Protein AF-A0A961TVD0-F1 (afdb_monomer_lite)

Foldseek 3Di:
DDLLVLLVQLLVLCLVVLFFQADPQRQGDLAHPPRHGHSVSSVQDPVLDDPCVRVQNPLVSCVVVVSQDPVCVVVSVLRRLSRCLRPVDDDSVRPRPVNPLVNSLVSSVVSCVVVVHDDDRDDDD

Secondary structure (DSSP, 8-state):
--HHHHHHHHHHHHHHH-S--B-TTS-B-SS-GGG---TTTTT--GGG--GGGGGS-SHHHHHHTT-S-TTTGGGHHHHHHHHHHHHTT--TT--SSTT-HHHHHHHHHHHHHHTT----PPPP-

Structure (mmCIF, N/CA/C/O backbone):
data_AF-A0A961TVD0-F1
#
_entry.id   AF-A0A961TVD0-F1
#
loop_
_atom_site.group_PDB
_atom_site.id
_atom_site.type_symbol
_atom_site.label_atom_id
_atom_site.label_alt_id
_atom_site.label_comp_id
_atom_site.label_asym_id
_atom_site.label_entity_id
_atom_site.label_seq_id
_atom_site.pdbx_PDB_ins_code
_atom_site.Cartn_x
_atom_site.Cartn_y
_atom_site.Cartn_z
_atom_site.occupancy
_atom_site.B_iso_or_equiv
_atom_site.auth_seq_id
_atom_site.auth_comp_id
_atom_site.auth_asym_id
_atom_site.auth_atom_id
_atom_site.pdbx_PDB_model_num
ATOM 1 N N . MET A 1 1 ? -13.892 4.687 -1.194 1.00 86.75 1 MET A N 1
ATOM 2 C CA . MET A 1 1 ? -13.593 3.437 -0.453 1.00 86.75 1 MET A CA 1
ATOM 3 C C . MET A 1 1 ? -13.340 3.827 0.999 1.00 86.75 1 MET A C 1
ATOM 5 O O . MET A 1 1 ? -13.005 4.980 1.224 1.00 86.75 1 MET A O 1
ATOM 9 N N . LYS A 1 2 ? -13.578 2.961 1.990 1.00 95.88 2 LYS A N 1
ATOM 10 C CA . LYS A 1 2 ? -13.233 3.285 3.388 1.00 95.88 2 LYS A CA 1
ATOM 11 C C . LYS A 1 2 ? -11.760 2.950 3.643 1.00 95.88 2 LYS A C 1
ATOM 13 O O . LYS A 1 2 ? -11.258 2.000 3.047 1.00 95.88 2 LYS A O 1
A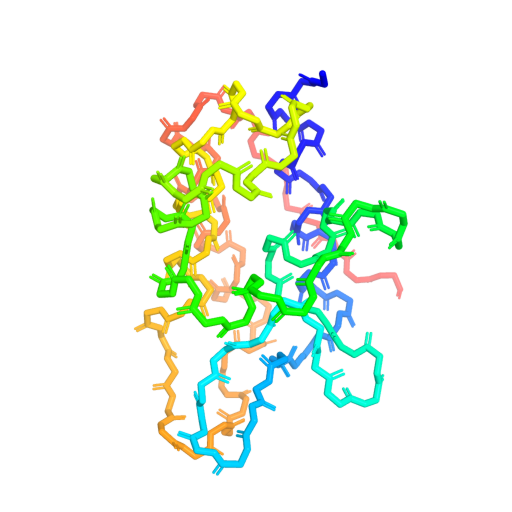TOM 18 N N . ALA A 1 3 ? -11.104 3.673 4.552 1.00 97.38 3 ALA A N 1
ATOM 19 C CA . ALA A 1 3 ? -9.722 3.391 4.956 1.00 97.38 3 ALA A CA 1
ATOM 20 C C . ALA A 1 3 ? -9.559 1.950 5.479 1.00 97.38 3 ALA A C 1
ATOM 22 O O . ALA A 1 3 ? -8.656 1.238 5.058 1.00 97.38 3 ALA A O 1
ATOM 23 N N . SER A 1 4 ? -10.518 1.460 6.274 1.00 97.44 4 SER A N 1
ATOM 24 C CA . SER A 1 4 ? -10.542 0.063 6.728 1.00 97.44 4 SER A CA 1
ATOM 25 C C . SER A 1 4 ? -10.588 -0.945 5.574 1.00 97.44 4 SER A C 1
ATOM 27 O O . SER A 1 4 ? -9.917 -1.968 5.624 1.00 97.44 4 SER A O 1
ATOM 29 N N . THR A 1 5 ? -11.323 -0.653 4.497 1.00 97.75 5 THR A N 1
ATOM 30 C CA . THR A 1 5 ? -11.356 -1.516 3.306 1.00 97.75 5 THR A CA 1
ATOM 31 C C . THR A 1 5 ? -10.007 -1.558 2.591 1.00 97.75 5 THR A C 1
ATOM 33 O O . THR A 1 5 ? -9.641 -2.608 2.077 1.00 97.75 5 THR A O 1
ATOM 36 N N . VAL A 1 6 ? -9.280 -0.437 2.534 1.00 98.25 6 VAL A N 1
ATOM 37 C CA . VAL A 1 6 ? -7.913 -0.392 1.985 1.00 98.25 6 VAL A CA 1
ATOM 38 C C . VAL A 1 6 ? -6.991 -1.255 2.831 1.00 98.25 6 VAL A C 1
ATOM 40 O O . VAL A 1 6 ? -6.371 -2.175 2.307 1.00 98.25 6 VAL A O 1
ATOM 43 N N . PHE A 1 7 ? -6.975 -0.995 4.137 1.00 98.25 7 PHE A N 1
ATOM 44 C CA . PHE A 1 7 ? -6.126 -1.687 5.095 1.00 98.25 7 PHE A CA 1
ATOM 45 C C . PHE A 1 7 ? -6.308 -3.206 5.038 1.00 98.25 7 PHE A C 1
ATOM 47 O O . PHE A 1 7 ? -5.352 -3.925 4.771 1.00 98.25 7 PHE A O 1
ATOM 54 N N . TYR A 1 8 ? -7.539 -3.702 5.205 1.00 97.38 8 TYR A N 1
ATOM 55 C CA . TYR A 1 8 ? -7.781 -5.147 5.263 1.00 97.38 8 TYR A CA 1
ATOM 56 C C . TYR A 1 8 ? -7.507 -5.858 3.935 1.00 97.38 8 TYR A C 1
ATOM 58 O O . TYR A 1 8 ? -7.093 -7.011 3.948 1.00 97.38 8 TYR A O 1
ATOM 66 N N . LYS A 1 9 ? -7.672 -5.181 2.790 1.00 97.38 9 LYS A N 1
ATOM 67 C CA . LYS A 1 9 ? -7.277 -5.747 1.491 1.00 97.38 9 LYS A CA 1
ATOM 68 C C . LYS A 1 9 ? -5.770 -5.930 1.379 1.00 97.38 9 LYS A C 1
ATOM 70 O O . LYS A 1 9 ? -5.326 -6.971 0.913 1.00 97.38 9 LYS A O 1
ATOM 75 N N . VAL A 1 10 ? -5.000 -4.927 1.796 1.00 96.56 10 VAL A N 1
ATOM 76 C CA . VAL A 1 10 ? -3.535 -5.012 1.781 1.00 96.56 10 VAL A CA 1
ATOM 77 C C . VAL A 1 10 ? -3.056 -6.050 2.783 1.00 96.56 10 VAL A C 1
ATOM 79 O O . VAL A 1 10 ? -2.227 -6.881 2.445 1.00 96.56 10 VAL A O 1
ATOM 82 N N . TYR A 1 11 ? -3.617 -6.053 3.988 1.00 95.38 11 TYR A N 1
ATOM 83 C CA . TYR A 1 11 ? -3.246 -7.002 5.028 1.00 95.38 11 TYR A CA 1
ATOM 84 C C . TYR A 1 11 ? -3.485 -8.458 4.602 1.00 95.38 11 TYR A C 1
ATOM 86 O O . TYR A 1 11 ? -2.567 -9.271 4.699 1.00 95.38 11 TYR A O 1
ATOM 94 N N . ALA A 1 12 ? -4.668 -8.764 4.058 1.00 94.44 12 ALA A N 1
ATOM 95 C CA . ALA A 1 12 ? -4.973 -10.082 3.502 1.00 94.44 12 ALA A CA 1
ATOM 96 C C . ALA A 1 12 ? -3.982 -10.467 2.394 1.00 94.44 12 ALA A C 1
ATOM 98 O O . ALA A 1 12 ? -3.374 -11.529 2.450 1.00 94.44 12 ALA A O 1
ATOM 99 N N . HIS A 1 13 ? -3.747 -9.561 1.440 1.00 94.19 13 HIS A N 1
ATOM 100 C CA . HIS A 1 13 ? -2.813 -9.789 0.335 1.00 94.19 13 HIS A CA 1
ATOM 101 C C . HIS A 1 13 ? -1.387 -10.080 0.816 1.00 94.19 13 HIS A C 1
ATOM 103 O O . HIS A 1 13 ? -0.741 -10.993 0.312 1.00 94.19 13 HIS A O 1
ATOM 109 N N . LEU A 1 14 ? -0.877 -9.321 1.789 1.00 90.81 14 LEU A N 1
ATOM 110 C CA . LEU A 1 14 ? 0.474 -9.517 2.321 1.00 90.81 14 LEU A CA 1
ATOM 111 C C . LEU A 1 14 ? 0.615 -10.846 3.072 1.00 90.81 14 LEU A C 1
ATOM 113 O O . LEU A 1 14 ? 1.674 -11.471 2.998 1.00 90.81 14 LEU A O 1
ATOM 117 N N . LEU A 1 15 ? -0.440 -11.274 3.773 1.00 89.50 15 LEU A N 1
ATOM 118 C CA . LEU A 1 15 ? -0.505 -12.590 4.406 1.00 89.50 15 LEU A CA 1
ATOM 119 C C . LEU A 1 15 ? -0.499 -13.708 3.357 1.00 89.50 15 LEU A C 1
ATOM 121 O O . LEU A 1 15 ? 0.334 -14.605 3.439 1.00 89.50 15 LEU A O 1
ATOM 125 N N . GLU A 1 16 ? -1.391 -13.631 2.371 1.00 89.81 16 GLU A N 1
ATOM 126 C CA . GLU A 1 16 ? -1.569 -14.659 1.339 1.00 89.81 16 GLU A CA 1
ATOM 127 C C . GLU A 1 16 ? -0.360 -14.780 0.408 1.00 89.81 16 GLU A C 1
ATOM 129 O O . GLU A 1 16 ? 0.093 -15.886 0.117 1.00 89.81 16 GLU A O 1
ATOM 134 N N . GLN A 1 17 ? 0.181 -13.655 -0.071 1.00 90.31 17 GLN A N 1
ATOM 135 C CA . GLN A 1 17 ? 1.265 -13.680 -1.049 1.00 90.31 17 GLN A CA 1
ATOM 136 C C . GLN A 1 17 ? 2.556 -14.234 -0.448 1.00 90.31 17 GLN A C 1
ATOM 138 O O . GLN A 1 17 ? 3.327 -14.876 -1.161 1.00 90.31 17 GLN A O 1
ATOM 143 N N . GLY A 1 18 ? 2.831 -13.967 0.833 1.00 84.69 18 GLY A N 1
ATOM 144 C CA . GLY A 1 18 ? 3.950 -14.597 1.538 1.00 84.69 18 GLY A CA 1
ATOM 145 C C . GLY A 1 18 ? 5.354 -14.268 0.996 1.00 84.69 18 GLY A C 1
ATOM 146 O O . GLY A 1 18 ? 6.340 -14.798 1.503 1.00 84.69 18 GLY A O 1
ATOM 147 N N . LYS A 1 19 ? 5.465 -13.429 -0.043 1.00 84.12 19 LYS A N 1
ATOM 148 C CA . LYS A 1 19 ? 6.714 -12.993 -0.682 1.00 84.12 19 LYS A CA 1
ATOM 149 C C . LYS A 1 19 ? 6.567 -11.591 -1.269 1.00 84.12 19 LYS A C 1
ATOM 151 O O . LYS A 1 19 ? 5.452 -11.119 -1.480 1.00 84.12 19 LYS A O 1
ATOM 156 N N . GLN A 1 20 ? 7.680 -10.908 -1.514 1.00 85.00 20 GLN A N 1
ATOM 157 C CA . GLN A 1 20 ? 7.667 -9.564 -2.095 1.00 85.00 20 GLN A CA 1
ATOM 158 C C . GLN A 1 20 ? 7.588 -9.601 -3.623 1.00 85.00 20 GLN A C 1
ATOM 160 O O . GLN A 1 20 ? 8.001 -10.570 -4.258 1.00 85.00 20 GLN A O 1
ATOM 165 N N . ALA A 1 21 ? 7.100 -8.506 -4.199 1.00 90.88 21 ALA A N 1
ATOM 166 C CA . ALA A 1 21 ? 7.219 -8.219 -5.621 1.00 90.88 21 ALA A CA 1
ATOM 167 C C . ALA A 1 21 ? 8.475 -7.367 -5.837 1.00 90.88 21 ALA A C 1
ATOM 169 O O . ALA A 1 21 ? 8.426 -6.160 -5.625 1.00 90.88 21 ALA A O 1
ATOM 170 N N . ILE A 1 22 ? 9.602 -7.983 -6.197 1.00 89.56 22 ILE A N 1
ATOM 171 C CA . ILE A 1 22 ? 10.882 -7.290 -6.425 1.00 89.56 22 ILE A CA 1
ATOM 172 C C . ILE A 1 22 ? 11.461 -7.624 -7.802 1.00 89.56 22 ILE A C 1
ATOM 174 O O . ILE A 1 22 ? 11.178 -8.688 -8.350 1.00 89.56 22 ILE A O 1
ATOM 178 N N . ASN A 1 23 ? 12.265 -6.716 -8.357 1.00 88.75 23 ASN A N 1
ATOM 179 C CA . ASN A 1 23 ? 13.104 -6.995 -9.527 1.00 88.75 23 ASN A CA 1
ATOM 180 C C . ASN A 1 23 ? 14.481 -7.561 -9.129 1.00 88.75 23 ASN A C 1
ATOM 182 O O . ASN A 1 23 ? 14.815 -7.632 -7.947 1.00 88.75 23 ASN A O 1
ATOM 186 N N . ASP A 1 24 ? 15.311 -7.877 -10.125 1.00 86.88 24 ASP A N 1
ATOM 187 C CA . ASP A 1 24 ? 16.661 -8.440 -9.938 1.00 86.88 24 ASP A CA 1
ATOM 188 C C . ASP A 1 24 ? 17.614 -7.537 -9.132 1.00 86.88 24 ASP A C 1
ATOM 190 O O . ASP A 1 24 ? 18.597 -8.008 -8.566 1.00 86.88 24 ASP A O 1
ATOM 194 N N . ASN A 1 25 ? 17.314 -6.238 -9.038 1.00 86.50 25 ASN A N 1
ATOM 195 C CA . ASN A 1 25 ? 18.074 -5.271 -8.243 1.00 86.50 25 ASN A CA 1
ATOM 196 C C . ASN A 1 25 ? 17.525 -5.117 -6.810 1.00 86.50 25 ASN A C 1
ATOM 198 O O . ASN A 1 25 ? 17.958 -4.224 -6.081 1.00 86.50 25 ASN A O 1
ATOM 202 N N . GLY A 1 26 ? 16.541 -5.929 -6.412 1.00 83.62 26 GLY A N 1
ATOM 203 C CA . GLY A 1 26 ? 15.882 -5.854 -5.107 1.00 83.62 26 GLY A CA 1
ATOM 204 C C . GLY A 1 26 ? 14.920 -4.672 -4.951 1.00 83.62 26 GLY A C 1
ATOM 205 O O . GLY A 1 26 ? 14.493 -4.376 -3.837 1.00 83.62 26 GLY A O 1
ATOM 206 N N . LYS A 1 27 ? 14.567 -3.973 -6.039 1.00 87.25 27 LYS A N 1
ATOM 207 C CA . LYS A 1 27 ? 13.604 -2.863 -6.003 1.00 87.25 27 LYS A CA 1
ATOM 208 C C . LYS A 1 27 ? 12.181 -3.417 -5.967 1.00 87.25 27 LYS A C 1
ATOM 210 O O . LYS A 1 27 ? 11.837 -4.240 -6.814 1.00 87.25 27 LYS A O 1
ATOM 215 N N . CYS A 1 28 ? 11.360 -2.922 -5.041 1.00 91.12 28 CYS A N 1
ATOM 216 C CA . CYS A 1 28 ? 9.927 -3.211 -4.992 1.00 91.12 28 CYS A CA 1
ATOM 217 C C . CYS A 1 28 ? 9.224 -2.792 -6.297 1.00 91.12 28 CYS A C 1
ATOM 219 O O . CYS A 1 28 ? 9.494 -1.717 -6.837 1.00 91.12 28 CYS A O 1
ATOM 221 N N . LEU A 1 29 ? 8.304 -3.633 -6.768 1.00 94.50 29 LEU A N 1
ATOM 222 C CA . LEU A 1 29 ? 7.474 -3.430 -7.952 1.00 94.50 29 LEU A CA 1
ATOM 223 C C . LEU A 1 29 ? 5.989 -3.433 -7.580 1.00 94.50 29 LEU A C 1
ATOM 225 O O . LEU A 1 29 ? 5.535 -4.250 -6.771 1.00 94.50 29 LEU A O 1
ATOM 229 N N . TYR A 1 30 ? 5.205 -2.567 -8.219 1.00 96.94 30 TYR A N 1
ATOM 230 C CA . TYR A 1 30 ? 3.746 -2.623 -8.119 1.00 96.94 30 TYR A CA 1
ATOM 231 C C . TYR A 1 30 ? 3.212 -3.895 -8.777 1.00 96.94 30 TYR A C 1
ATOM 233 O O . TYR A 1 30 ? 2.302 -4.533 -8.236 1.00 96.94 30 TYR A O 1
ATOM 241 N N . ARG A 1 31 ? 3.819 -4.298 -9.899 1.00 96.62 31 ARG A N 1
ATOM 242 C CA . ARG A 1 31 ? 3.625 -5.603 -10.538 1.00 96.62 31 ARG A CA 1
ATOM 243 C C . ARG A 1 31 ? 4.959 -6.313 -10.701 1.00 96.62 31 ARG A C 1
ATOM 245 O O . ARG A 1 31 ? 5.775 -5.946 -11.539 1.00 96.62 31 ARG A O 1
ATOM 252 N N . GLY A 1 32 ? 5.168 -7.334 -9.882 1.00 92.81 32 GLY A N 1
ATOM 253 C CA . GLY A 1 32 ? 6.370 -8.151 -9.900 1.00 92.81 32 GLY A CA 1
ATOM 254 C C . GLY A 1 32 ? 6.253 -9.404 -10.773 1.00 92.81 32 GLY A C 1
ATOM 255 O O . GLY A 1 32 ? 5.172 -9.727 -11.282 1.00 92.81 32 GLY A O 1
ATOM 256 N N . PRO A 1 33 ? 7.366 -10.147 -10.907 1.00 91.50 33 PRO A N 1
ATOM 257 C CA . PRO A 1 33 ? 7.384 -11.474 -11.514 1.00 91.50 33 PRO A CA 1
ATOM 258 C C . PRO A 1 33 ? 6.365 -12.429 -10.872 1.00 91.50 33 PRO A C 1
ATOM 260 O O . PRO A 1 33 ? 5.943 -12.246 -9.725 1.00 91.50 33 PRO A O 1
ATOM 263 N N . ASP A 1 34 ? 5.956 -13.453 -11.622 1.00 90.56 34 ASP A N 1
ATOM 264 C CA . ASP A 1 34 ? 5.008 -14.493 -11.186 1.00 90.56 34 ASP A CA 1
ATOM 265 C C . ASP A 1 34 ? 3.654 -13.963 -10.674 1.00 90.56 34 ASP A C 1
ATOM 267 O O . ASP A 1 34 ? 2.997 -14.588 -9.842 1.00 90.56 34 ASP A O 1
ATOM 271 N N . GLY A 1 35 ? 3.233 -12.782 -11.137 1.00 92.75 35 GLY A N 1
ATOM 272 C CA . GLY A 1 35 ? 1.957 -12.169 -10.752 1.00 92.75 35 GLY A CA 1
ATOM 273 C C . GLY A 1 35 ? 1.937 -11.545 -9.352 1.00 92.75 35 GLY A C 1
ATOM 274 O O . GLY A 1 35 ? 0.865 -11.116 -8.896 1.00 92.75 35 GLY A O 1
ATOM 275 N N . THR A 1 36 ? 3.097 -11.463 -8.691 1.00 94.12 36 THR A N 1
ATOM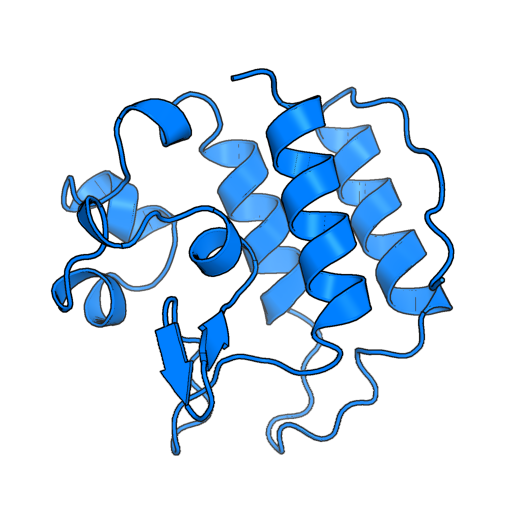 276 C CA . THR A 1 36 ? 3.233 -10.812 -7.385 1.00 94.12 36 THR A CA 1
ATOM 277 C C . THR A 1 36 ? 2.946 -9.318 -7.457 1.00 94.12 36 THR A C 1
ATOM 279 O O . THR A 1 36 ? 3.107 -8.668 -8.490 1.00 94.12 36 THR A O 1
ATOM 282 N N . LYS A 1 37 ? 2.491 -8.754 -6.340 1.00 96.50 37 LYS A N 1
ATOM 283 C CA . LYS A 1 37 ? 2.228 -7.322 -6.183 1.00 96.50 37 LYS A CA 1
ATOM 284 C C . LYS A 1 37 ? 2.698 -6.861 -4.811 1.00 96.50 37 LYS A C 1
ATOM 286 O O . LYS A 1 37 ? 2.584 -7.612 -3.843 1.00 96.50 37 LYS A O 1
ATOM 291 N N . CYS A 1 38 ? 3.204 -5.641 -4.701 1.00 94.88 38 CYS A N 1
ATOM 292 C CA . CYS A 1 38 ? 3.492 -5.050 -3.395 1.00 94.88 38 CYS A CA 1
ATOM 293 C C . CYS A 1 38 ? 2.207 -4.647 -2.651 1.00 94.88 38 CYS A C 1
ATOM 295 O O . CYS A 1 38 ? 1.096 -4.837 -3.157 1.00 94.88 38 CYS A O 1
ATOM 297 N N . ALA A 1 39 ? 2.356 -4.044 -1.469 1.00 95.12 39 ALA A N 1
ATOM 298 C CA . ALA A 1 39 ? 1.242 -3.555 -0.660 1.00 95.12 39 ALA A CA 1
ATOM 299 C C . ALA A 1 39 ? 0.288 -2.646 -1.459 1.00 95.12 39 ALA A C 1
ATOM 301 O O . ALA A 1 39 ? -0.917 -2.892 -1.518 1.00 95.12 39 ALA A O 1
ATOM 302 N N . VAL A 1 40 ? 0.819 -1.624 -2.136 1.00 97.25 40 VAL A N 1
ATOM 303 C CA . VAL A 1 40 ? -0.005 -0.721 -2.959 1.00 97.25 40 VAL A CA 1
ATOM 304 C C . VAL A 1 40 ? -0.399 -1.366 -4.287 1.00 97.25 40 VAL A C 1
ATOM 306 O O . VAL A 1 40 ? -1.526 -1.178 -4.751 1.00 97.25 40 VAL A O 1
ATOM 309 N N . GLY A 1 41 ? 0.481 -2.183 -4.868 1.00 97.38 41 GLY A N 1
ATOM 310 C CA . GLY A 1 41 ? 0.234 -2.927 -6.103 1.00 97.38 41 GLY A CA 1
ATOM 311 C C . GLY A 1 41 ? -1.005 -3.820 -6.019 1.00 97.38 41 GLY A C 1
ATOM 312 O O . GLY A 1 41 ? -1.791 -3.869 -6.961 1.00 97.38 41 GLY A O 1
ATOM 313 N N . ALA A 1 42 ? -1.248 -4.439 -4.859 1.00 97.50 42 ALA A N 1
ATOM 314 C CA . ALA A 1 42 ? -2.431 -5.255 -4.575 1.00 97.50 42 ALA A CA 1
ATOM 315 C C . ALA A 1 42 ? -3.756 -4.505 -4.753 1.00 97.50 42 ALA A C 1
ATOM 317 O O . ALA A 1 42 ? -4.809 -5.098 -4.996 1.00 97.50 42 ALA A O 1
ATOM 318 N N . LEU A 1 43 ? -3.719 -3.180 -4.618 1.00 98.19 43 LEU A N 1
ATOM 319 C CA . LEU A 1 43 ? -4.890 -2.349 -4.783 1.00 98.19 43 LEU A CA 1
ATOM 320 C C . LEU A 1 43 ? -5.064 -1.915 -6.230 1.00 98.19 43 LEU A C 1
ATOM 322 O O . LEU A 1 43 ? -6.215 -1.757 -6.618 1.00 98.19 43 LEU A O 1
ATOM 326 N N . ILE A 1 44 ? -3.999 -1.687 -7.003 1.00 97.88 44 ILE A N 1
ATOM 327 C CA . ILE A 1 44 ? -4.046 -1.121 -8.363 1.00 97.88 44 ILE A CA 1
ATOM 328 C C . ILE A 1 44 ? -4.734 -2.103 -9.323 1.00 97.88 44 ILE A C 1
ATOM 330 O O . ILE A 1 44 ? -4.301 -3.240 -9.498 1.00 97.88 44 ILE A O 1
ATOM 334 N N . ARG A 1 45 ? -5.822 -1.668 -9.972 1.00 97.25 45 ARG A N 1
ATOM 335 C CA . ARG A 1 45 ? -6.525 -2.502 -10.964 1.00 97.25 45 ARG A CA 1
ATOM 336 C C . ARG A 1 45 ? -5.716 -2.594 -12.253 1.00 97.25 45 ARG A C 1
ATOM 338 O O . ARG A 1 45 ? -4.953 -1.691 -12.561 1.00 97.25 45 ARG A O 1
ATOM 345 N N . ASP A 1 46 ? -5.965 -3.618 -13.063 1.00 97.31 46 ASP A N 1
ATOM 346 C CA . ASP A 1 46 ? -5.270 -3.797 -14.350 1.00 97.31 46 ASP A CA 1
ATOM 347 C C . ASP A 1 46 ? -5.421 -2.592 -15.279 1.00 97.31 46 ASP A C 1
ATOM 349 O O . ASP A 1 46 ? -4.432 -2.088 -15.789 1.00 97.31 46 ASP A O 1
ATOM 353 N N . ARG A 1 47 ? -6.631 -2.037 -15.392 1.00 97.38 47 ARG A N 1
ATOM 354 C CA . ARG A 1 47 ? -6.891 -0.816 -16.178 1.00 97.38 47 ARG A CA 1
ATOM 355 C C . ARG A 1 47 ? -6.314 0.476 -15.589 1.00 97.38 47 ARG A C 1
ATOM 357 O O . ARG A 1 47 ? -6.382 1.512 -16.232 1.00 97.38 47 ARG A O 1
ATOM 364 N N . GLU A 1 48 ? -5.923 0.448 -14.318 1.00 97.69 48 GLU A N 1
ATOM 365 C CA . GLU A 1 48 ? -5.342 1.598 -13.618 1.00 97.69 48 GLU A CA 1
ATOM 366 C C . GLU A 1 48 ? -3.818 1.502 -13.590 1.00 97.69 48 GLU A C 1
ATOM 368 O O . GLU A 1 48 ? -3.183 2.446 -13.147 1.00 97.69 48 GLU A O 1
ATOM 373 N N . TYR A 1 49 ? -3.244 0.366 -13.993 1.00 98.00 49 TYR A N 1
ATOM 374 C CA . TYR A 1 49 ? -1.809 0.176 -14.011 1.00 98.00 49 TYR A CA 1
ATOM 375 C C . TYR A 1 49 ? -1.194 0.878 -15.211 1.00 98.00 49 TYR A C 1
ATOM 377 O O . TYR A 1 49 ? -1.661 0.721 -16.337 1.00 98.00 49 TYR A O 1
ATOM 385 N N . ASP A 1 50 ? -0.105 1.580 -14.942 1.00 97.06 50 ASP A N 1
ATOM 386 C CA . ASP A 1 50 ? 0.744 2.197 -15.941 1.00 97.06 50 ASP A CA 1
ATOM 387 C C . ASP A 1 50 ? 2.185 1.725 -15.686 1.00 97.06 50 ASP A C 1
ATOM 389 O O . ASP A 1 50 ? 2.644 1.823 -14.544 1.00 97.06 50 ASP A O 1
ATOM 393 N N . PRO A 1 51 ? 2.912 1.192 -16.684 1.00 96.31 51 PRO A N 1
ATOM 394 C CA . PRO A 1 51 ? 4.319 0.832 -16.523 1.00 96.31 51 PRO A CA 1
ATOM 395 C C . PRO A 1 51 ? 5.204 1.968 -15.979 1.00 96.31 51 PRO A C 1
ATOM 397 O O . PRO A 1 51 ? 6.208 1.689 -15.322 1.00 96.31 51 PRO A O 1
ATOM 400 N N . GLU A 1 52 ? 4.840 3.239 -16.191 1.00 96.25 52 GLU A N 1
ATOM 401 C CA . GLU A 1 52 ? 5.556 4.390 -15.624 1.00 96.25 52 GLU A CA 1
ATOM 402 C C . GLU A 1 52 ? 5.543 4.401 -14.087 1.00 96.25 52 GLU A C 1
ATOM 404 O O . GLU A 1 52 ? 6.490 4.890 -13.466 1.00 96.25 52 GLU A O 1
ATOM 409 N N . MET A 1 53 ? 4.545 3.768 -13.457 1.00 97.38 53 MET A N 1
ATOM 410 C CA . MET A 1 53 ? 4.465 3.617 -12.000 1.00 97.38 53 MET A CA 1
ATOM 411 C C . MET A 1 53 ? 5.716 2.962 -11.420 1.00 97.38 53 MET A C 1
ATOM 413 O O . MET A 1 53 ? 6.180 3.354 -10.354 1.00 97.38 53 MET A O 1
ATOM 417 N N . GLU A 1 54 ? 6.323 2.005 -12.125 1.00 96.00 54 GLU A N 1
ATOM 418 C CA . GLU A 1 54 ? 7.512 1.302 -11.627 1.00 96.00 54 GLU A CA 1
ATOM 419 C C . GLU A 1 54 ? 8.742 2.218 -11.515 1.00 96.00 54 GLU A C 1
ATOM 421 O O . GLU A 1 54 ? 9.735 1.864 -10.870 1.00 96.00 54 GLU A O 1
ATOM 426 N N . ASN A 1 55 ? 8.687 3.420 -12.096 1.00 93.12 55 ASN A N 1
ATOM 427 C CA . ASN A 1 55 ? 9.756 4.413 -12.074 1.00 93.12 55 ASN A CA 1
ATOM 428 C C . ASN A 1 55 ? 9.483 5.592 -11.128 1.00 93.12 55 ASN A C 1
ATOM 430 O O . ASN A 1 55 ? 10.393 6.383 -10.888 1.00 93.12 55 ASN A O 1
ATOM 434 N N . SER A 1 56 ? 8.310 5.652 -10.491 1.00 90.31 56 SER A N 1
ATOM 435 C CA . SER A 1 56 ? 7.864 6.814 -9.711 1.00 90.31 56 SER A CA 1
ATOM 436 C C . SER A 1 56 ? 8.506 6.953 -8.324 1.00 90.31 56 SER A C 1
ATOM 438 O O . SER A 1 56 ? 8.103 7.792 -7.530 1.00 90.31 56 SER A O 1
ATOM 440 N N . GLY A 1 57 ? 9.460 6.104 -7.935 1.00 87.81 57 GLY A N 1
ATOM 441 C CA . GLY A 1 57 ? 10.093 6.195 -6.609 1.00 87.81 57 GLY A CA 1
ATOM 442 C C . GLY A 1 57 ? 9.129 5.998 -5.424 1.00 87.81 57 GLY A C 1
ATOM 443 O O . GLY A 1 57 ? 9.293 6.638 -4.387 1.00 87.81 57 GLY A O 1
ATOM 444 N N . GLY A 1 58 ? 8.115 5.140 -5.575 1.00 92.56 58 GLY A N 1
ATOM 445 C CA . GLY A 1 58 ? 7.171 4.783 -4.512 1.00 92.56 58 GLY A CA 1
ATOM 446 C C . GLY A 1 58 ? 5.896 5.635 -4.487 1.00 92.56 58 GLY A C 1
ATOM 447 O O . GLY A 1 58 ? 5.600 6.399 -5.410 1.00 92.56 58 GLY A O 1
ATOM 448 N N . VAL A 1 59 ? 5.115 5.504 -3.405 1.00 95.38 59 VAL A N 1
ATOM 449 C CA . VAL A 1 59 ? 3.771 6.114 -3.271 1.00 95.38 59 VAL A CA 1
ATOM 450 C C . VAL A 1 59 ? 3.814 7.639 -3.399 1.00 95.38 59 VAL A C 1
ATOM 452 O O . VAL A 1 59 ? 2.937 8.242 -4.022 1.00 95.38 59 VAL A O 1
ATOM 455 N N . GLY A 1 60 ? 4.851 8.269 -2.841 1.00 95.69 60 GLY A N 1
ATOM 456 C CA . GLY A 1 60 ? 5.047 9.716 -2.908 1.00 95.69 60 GLY A CA 1
ATOM 457 C C . GLY A 1 60 ? 5.215 10.230 -4.335 1.00 95.69 60 GLY A C 1
ATOM 458 O O . GLY A 1 60 ? 4.601 11.236 -4.701 1.00 95.69 60 GLY A O 1
ATOM 459 N N . GLY A 1 61 ? 5.991 9.532 -5.167 1.00 96.06 61 GLY A N 1
ATOM 460 C CA . GLY A 1 61 ? 6.137 9.950 -6.554 1.00 96.06 61 GLY A CA 1
ATOM 461 C C . GLY A 1 61 ? 4.951 9.563 -7.430 1.00 96.06 61 GLY A C 1
ATOM 462 O O . GLY A 1 61 ? 4.579 10.392 -8.250 1.00 96.06 61 GLY A O 1
ATOM 463 N N . LEU A 1 62 ? 4.223 8.465 -7.157 1.00 96.94 62 LEU A N 1
ATOM 464 C CA . LEU A 1 62 ? 2.928 8.218 -7.822 1.00 96.94 62 LEU A CA 1
ATOM 465 C C . LEU A 1 62 ? 1.972 9.406 -7.659 1.00 96.94 62 LEU A C 1
ATOM 467 O O . LEU A 1 62 ? 1.288 9.806 -8.599 1.00 96.94 62 LEU A O 1
ATOM 471 N N . LYS A 1 63 ? 1.907 9.982 -6.453 1.00 96.94 63 LYS A N 1
ATOM 472 C CA . LYS A 1 63 ? 1.079 11.165 -6.188 1.00 96.94 63 LYS A CA 1
ATOM 473 C C . LYS A 1 63 ? 1.597 12.391 -6.939 1.00 96.94 63 LYS A C 1
ATOM 475 O O . LYS A 1 63 ? 0.796 13.106 -7.536 1.00 96.94 63 LYS A O 1
ATOM 480 N N . ARG A 1 64 ? 2.908 12.643 -6.893 1.00 97.31 64 ARG A N 1
ATOM 481 C CA . ARG A 1 64 ? 3.548 13.807 -7.530 1.00 97.31 64 ARG A CA 1
ATOM 482 C C . ARG A 1 64 ? 3.435 13.778 -9.056 1.00 97.31 64 ARG A C 1
ATOM 484 O O . ARG A 1 64 ? 3.232 14.823 -9.657 1.00 97.31 64 ARG A O 1
ATOM 491 N N . GLU A 1 65 ? 3.551 12.598 -9.651 1.00 96.75 65 GLU A N 1
ATOM 492 C CA . GLU A 1 65 ? 3.519 12.372 -11.102 1.00 96.75 65 GLU A CA 1
ATOM 493 C C . GLU A 1 65 ? 2.090 12.199 -11.636 1.00 96.75 65 GLU A C 1
ATOM 495 O O . GLU A 1 65 ? 1.886 12.068 -12.835 1.00 96.75 65 GLU A O 1
ATOM 500 N N . GLY A 1 66 ? 1.074 12.224 -10.764 1.00 96.81 66 GLY A N 1
ATOM 501 C CA . GLY A 1 66 ? -0.327 12.083 -11.171 1.00 96.81 66 GLY A CA 1
ATOM 502 C C . GLY A 1 66 ? -0.747 10.650 -11.516 1.00 96.81 66 GLY A C 1
ATOM 503 O O . GLY A 1 66 ? -1.871 10.447 -11.964 1.00 96.81 66 GLY A O 1
ATOM 504 N N . LEU A 1 67 ? 0.111 9.665 -11.247 1.00 97.62 67 LEU A N 1
ATOM 505 C CA . LEU A 1 67 ? -0.108 8.244 -11.524 1.00 97.62 67 LEU A CA 1
ATOM 506 C C . LEU A 1 67 ? -0.929 7.530 -10.434 1.00 97.62 67 LEU A C 1
ATOM 508 O O . LEU A 1 67 ? -1.446 6.439 -10.656 1.00 97.62 67 LEU A O 1
ATOM 512 N N . LEU A 1 68 ? -1.085 8.119 -9.242 1.00 97.88 68 LEU A N 1
ATOM 513 C CA . LEU A 1 68 ? -1.889 7.516 -8.172 1.00 97.88 68 LEU A CA 1
ATOM 514 C C . LEU A 1 68 ? -3.384 7.476 -8.566 1.00 97.88 68 LEU A C 1
ATOM 516 O O . LEU A 1 68 ? -3.987 8.545 -8.714 1.00 97.88 68 LEU A O 1
ATOM 520 N N . PRO A 1 69 ? -4.031 6.291 -8.651 1.00 97.69 69 PRO A N 1
ATOM 521 C CA . PRO A 1 69 ? -5.430 6.192 -9.066 1.00 97.69 69 PRO A CA 1
ATO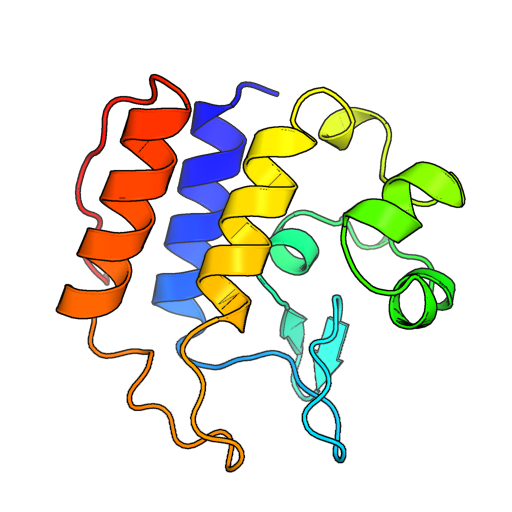M 522 C C . PRO A 1 69 ? -6.369 7.052 -8.212 1.00 97.69 69 PRO A C 1
ATOM 524 O O . PRO A 1 69 ? -6.281 7.039 -6.984 1.00 97.69 69 PRO A O 1
ATOM 527 N N . GLU A 1 70 ? -7.334 7.739 -8.836 1.00 96.88 70 GLU A N 1
ATOM 528 C CA . GLU A 1 70 ? -8.233 8.699 -8.159 1.00 96.88 70 GLU A CA 1
ATOM 529 C C . GLU A 1 70 ? -8.892 8.137 -6.894 1.00 96.88 70 GLU A C 1
ATOM 531 O O . GLU A 1 70 ? -8.926 8.773 -5.844 1.00 96.88 70 GLU A O 1
ATOM 536 N N . ARG A 1 71 ? -9.358 6.885 -6.951 1.00 97.19 71 ARG A N 1
ATOM 537 C CA . ARG A 1 71 ? -10.009 6.218 -5.809 1.00 97.19 71 ARG A CA 1
ATOM 538 C C . ARG A 1 71 ? -9.074 5.935 -4.625 1.00 97.19 71 ARG A C 1
ATOM 540 O O . ARG A 1 71 ? -9.563 5.547 -3.565 1.00 97.19 71 ARG A O 1
ATOM 547 N N . LEU A 1 72 ? -7.762 6.011 -4.839 1.00 97.81 72 LEU A N 1
ATOM 548 C CA . LEU A 1 72 ? -6.711 5.762 -3.856 1.00 97.81 72 LEU A CA 1
ATOM 549 C C . LEU A 1 72 ? -6.156 7.065 -3.268 1.00 97.81 72 LEU A C 1
ATOM 551 O O . LEU A 1 72 ? -5.707 7.048 -2.125 1.00 97.81 72 LEU A O 1
ATOM 555 N N . LYS A 1 73 ? -6.263 8.198 -3.977 1.00 97.56 73 LYS A N 1
ATOM 556 C CA . LYS A 1 73 ? -5.773 9.508 -3.509 1.00 97.56 73 LYS A CA 1
ATOM 557 C C . LYS A 1 73 ? -6.244 9.901 -2.097 1.00 97.56 73 LYS A C 1
ATOM 559 O O . LYS A 1 73 ? -5.397 10.344 -1.323 1.00 97.56 73 LYS A O 1
ATOM 564 N N . PRO A 1 74 ? -7.517 9.690 -1.692 1.00 97.88 74 PRO A N 1
ATOM 565 C CA . PRO A 1 74 ? -7.970 10.022 -0.336 1.00 97.88 74 PRO A CA 1
ATOM 566 C C . PRO A 1 74 ? -7.312 9.200 0.781 1.00 97.88 74 PRO A C 1
ATOM 568 O O . PRO A 1 74 ? -7.483 9.516 1.952 1.00 97.88 74 PRO A O 1
ATOM 571 N N . HIS A 1 75 ? -6.603 8.124 0.438 1.00 98.06 75 HIS A N 1
ATOM 572 C CA . HIS A 1 75 ? -5.955 7.214 1.381 1.00 98.06 75 HIS A CA 1
ATOM 573 C C . HIS A 1 75 ? -4.429 7.316 1.325 1.00 98.06 75 HIS A C 1
ATOM 575 O O . HIS A 1 75 ? -3.755 6.410 1.793 1.00 98.06 75 HIS A O 1
ATOM 581 N N . TYR A 1 76 ? -3.884 8.384 0.735 1.00 98.00 76 TYR A N 1
ATOM 582 C CA . TYR A 1 76 ? -2.452 8.521 0.468 1.00 98.00 76 TYR A CA 1
ATOM 583 C C . TYR A 1 76 ? -1.558 8.223 1.683 1.00 98.00 76 TYR A C 1
ATOM 585 O O . TYR A 1 76 ? -0.642 7.420 1.547 1.00 98.00 76 TYR A O 1
ATOM 593 N N . GLU A 1 77 ? -1.850 8.795 2.855 1.00 98.19 77 GLU A N 1
ATOM 594 C CA . GLU A 1 77 ? -1.039 8.551 4.061 1.00 98.19 77 GLU A CA 1
ATOM 595 C C . GLU A 1 77 ? -1.093 7.076 4.489 1.00 98.19 77 GLU A C 1
ATOM 597 O O . GLU A 1 77 ? -0.063 6.463 4.738 1.00 98.19 77 GLU A O 1
ATOM 602 N N . LEU A 1 78 ? -2.279 6.456 4.458 1.00 98.38 78 LEU A N 1
ATOM 603 C CA . LEU A 1 78 ? -2.428 5.026 4.749 1.00 98.38 78 LEU A CA 1
ATOM 604 C C . LEU A 1 78 ? -1.657 4.155 3.747 1.00 98.38 78 LEU A C 1
ATOM 606 O O . LEU A 1 78 ? -1.053 3.160 4.127 1.00 98.38 78 LEU A O 1
ATOM 610 N N . LEU A 1 79 ? -1.687 4.506 2.460 1.00 98.06 79 LEU A N 1
ATOM 611 C CA . LEU A 1 79 ? -0.968 3.772 1.415 1.00 98.06 79 LEU A CA 1
ATOM 612 C C . LEU A 1 79 ? 0.543 3.886 1.587 1.00 98.06 79 LEU A C 1
ATOM 614 O O . LEU A 1 79 ? 1.246 2.904 1.365 1.00 98.06 79 LEU A O 1
ATOM 618 N N . LYS A 1 80 ? 1.020 5.074 1.963 1.00 96.44 80 LYS A N 1
ATOM 619 C CA . LYS A 1 80 ? 2.426 5.326 2.254 1.00 96.44 80 LYS A CA 1
ATOM 620 C C . LYS A 1 80 ? 2.876 4.467 3.436 1.00 96.44 80 LYS A C 1
ATOM 622 O O . LYS A 1 80 ? 3.798 3.687 3.264 1.00 96.44 80 LYS A O 1
ATOM 627 N N . ASP A 1 81 ? 2.169 4.509 4.562 1.00 96.06 81 ASP A N 1
ATOM 628 C CA . ASP A 1 81 ? 2.553 3.746 5.758 1.00 96.06 81 ASP A CA 1
ATOM 629 C C . ASP A 1 81 ? 2.490 2.226 5.534 1.00 96.06 81 ASP A C 1
ATOM 631 O O . ASP A 1 81 ? 3.360 1.488 5.987 1.00 96.06 81 ASP A O 1
ATOM 635 N N . LEU A 1 82 ? 1.495 1.738 4.781 1.00 95.38 82 LEU A N 1
ATOM 636 C CA . LEU A 1 82 ? 1.422 0.324 4.395 1.00 95.38 82 LEU A CA 1
ATOM 637 C C . LEU A 1 82 ? 2.606 -0.109 3.516 1.00 95.38 82 LEU A C 1
ATOM 639 O O . LEU A 1 82 ? 3.063 -1.245 3.633 1.00 95.38 82 LEU A O 1
ATOM 643 N N . GLN A 1 83 ? 3.069 0.764 2.618 1.00 93.44 83 GLN A N 1
ATOM 644 C CA . GLN A 1 83 ? 4.213 0.493 1.748 1.00 93.44 83 GLN A CA 1
ATOM 645 C C . GLN A 1 83 ? 5.540 0.601 2.508 1.00 93.44 83 GLN A C 1
ATOM 647 O O . GLN A 1 83 ? 6.404 -0.250 2.329 1.00 93.44 83 GLN A O 1
ATOM 652 N N . ASP A 1 84 ? 5.679 1.587 3.390 1.00 90.56 84 ASP A N 1
ATOM 653 C CA . ASP A 1 84 ? 6.879 1.779 4.204 1.00 90.56 84 ASP A CA 1
ATOM 654 C C . ASP A 1 84 ? 7.074 0.589 5.153 1.00 90.56 84 ASP A C 1
ATOM 656 O O . ASP A 1 84 ? 8.138 -0.024 5.162 1.00 90.56 84 ASP A O 1
ATOM 660 N N . GLU A 1 85 ? 6.022 0.148 5.852 1.00 88.38 85 GLU A N 1
ATOM 661 C CA . GLU A 1 85 ? 6.095 -1.057 6.689 1.00 88.38 85 GLU A CA 1
ATOM 662 C C . GLU A 1 85 ? 6.412 -2.316 5.869 1.00 88.38 85 GLU A C 1
ATOM 664 O O . GLU A 1 85 ? 7.108 -3.204 6.369 1.00 88.38 85 GLU A O 1
ATOM 669 N N . HIS A 1 86 ? 5.934 -2.385 4.615 1.00 84.12 86 HIS A N 1
ATOM 670 C CA . HIS A 1 86 ? 6.284 -3.425 3.638 1.00 84.12 86 HIS A CA 1
ATOM 671 C C . HIS A 1 86 ? 7.775 -3.408 3.254 1.00 84.12 86 HIS A C 1
ATOM 673 O O . HIS A 1 86 ? 8.369 -4.477 3.093 1.00 84.12 86 HIS A O 1
ATOM 679 N N . ASP A 1 87 ? 8.379 -2.224 3.143 1.00 81.50 87 ASP A N 1
ATOM 680 C CA . ASP A 1 87 ? 9.730 -2.031 2.611 1.00 81.50 87 ASP A CA 1
ATOM 681 C C . ASP A 1 87 ? 10.837 -1.951 3.691 1.00 81.50 87 ASP A C 1
ATOM 683 O O . ASP A 1 87 ? 11.967 -2.369 3.441 1.00 81.50 87 ASP A O 1
ATOM 687 N N . GLU A 1 88 ? 10.552 -1.470 4.908 1.00 69.94 88 GLU A N 1
ATOM 688 C CA . GLU A 1 88 ? 11.566 -1.115 5.925 1.00 69.94 88 GLU A CA 1
AT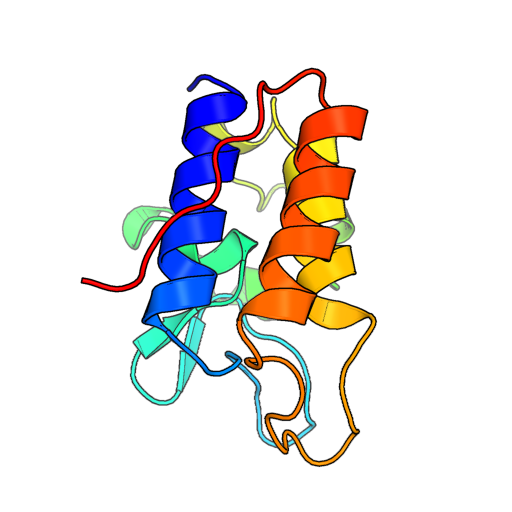OM 689 C C . GLU A 1 88 ? 12.307 -2.297 6.586 1.00 69.94 88 GLU A C 1
ATOM 691 O O . GLU A 1 88 ? 13.353 -2.100 7.202 1.00 69.94 88 GLU A O 1
ATOM 696 N N . ASN A 1 89 ? 11.822 -3.538 6.478 1.00 58.84 89 ASN A N 1
ATOM 697 C CA . ASN A 1 89 ? 12.322 -4.662 7.294 1.00 58.84 89 ASN A CA 1
ATOM 698 C C . ASN A 1 89 ? 12.932 -5.831 6.493 1.00 58.84 89 ASN A C 1
ATOM 700 O O . ASN A 1 89 ? 12.823 -6.993 6.893 1.00 58.84 89 ASN A O 1
ATOM 704 N N . ILE A 1 90 ? 13.582 -5.545 5.364 1.00 57.91 90 ILE A N 1
ATOM 705 C CA . ILE A 1 90 ? 14.062 -6.563 4.415 1.00 57.91 90 ILE A CA 1
ATOM 706 C C . ILE A 1 90 ? 15.564 -6.866 4.594 1.00 57.91 90 ILE A C 1
ATOM 708 O O . ILE A 1 90 ? 16.400 -5.964 4.652 1.00 57.91 90 ILE A O 1
ATOM 712 N N . ASP A 1 91 ? 15.929 -8.154 4.615 1.00 53.22 91 ASP A N 1
ATOM 713 C CA . ASP A 1 91 ? 17.296 -8.598 4.307 1.00 53.22 91 ASP A CA 1
ATOM 714 C C . ASP A 1 91 ? 17.528 -8.407 2.802 1.00 53.22 91 ASP A C 1
ATOM 716 O O . ASP A 1 91 ? 16.760 -8.931 1.999 1.00 53.22 91 ASP A O 1
ATOM 720 N N . ARG A 1 92 ? 18.600 -7.700 2.415 1.00 50.38 92 ARG A N 1
ATOM 721 C CA . ARG A 1 92 ? 19.003 -7.382 1.026 1.00 50.38 92 ARG A CA 1
ATOM 722 C C . ARG A 1 92 ? 19.055 -8.582 0.058 1.00 50.38 92 ARG A C 1
ATOM 724 O O . ARG A 1 92 ? 19.277 -8.379 -1.129 1.00 50.38 92 ARG A O 1
ATOM 731 N N . ARG A 1 93 ? 18.888 -9.812 0.548 1.00 52.00 93 ARG A N 1
ATOM 732 C CA . ARG A 1 93 ? 18.829 -11.065 -0.221 1.00 52.00 93 ARG A CA 1
ATOM 733 C C . ARG A 1 93 ? 17.413 -11.509 -0.612 1.00 52.00 93 ARG A C 1
ATOM 735 O O . ARG A 1 93 ? 17.287 -12.516 -1.295 1.00 52.00 93 ARG A O 1
ATOM 742 N N . GLY A 1 94 ? 16.359 -10.825 -0.158 1.00 51.31 94 GLY A N 1
ATOM 743 C CA . GLY A 1 94 ? 14.973 -11.271 -0.364 1.00 51.31 94 GLY A CA 1
ATOM 744 C C . GLY A 1 94 ? 14.599 -12.521 0.448 1.00 51.31 94 GLY A C 1
ATOM 745 O 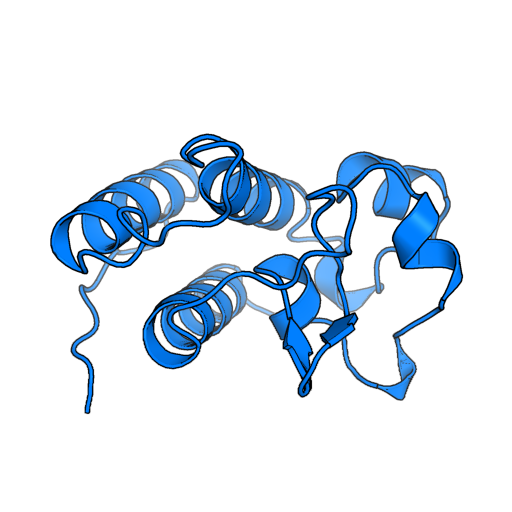O . GLY A 1 94 ? 13.503 -13.056 0.279 1.00 51.31 94 GLY A O 1
ATOM 746 N N . ASP A 1 95 ? 15.481 -12.978 1.348 1.00 52.41 95 ASP A N 1
ATOM 747 C CA . ASP A 1 95 ? 15.229 -14.127 2.213 1.00 52.41 95 ASP A CA 1
ATOM 748 C C . ASP A 1 95 ? 14.164 -13.772 3.260 1.00 52.41 95 ASP A C 1
ATOM 750 O O . ASP A 1 95 ? 14.309 -12.885 4.109 1.00 52.41 95 ASP A O 1
ATOM 754 N N . SER A 1 96 ? 13.052 -14.495 3.175 1.00 51.16 96 SER A N 1
ATOM 755 C CA . SER A 1 96 ? 11.764 -14.229 3.806 1.00 51.16 96 SER A CA 1
ATOM 756 C C . SER A 1 96 ? 11.754 -14.488 5.322 1.00 51.16 96 SER A C 1
ATOM 758 O O . SER A 1 96 ? 10.959 -15.280 5.825 1.00 51.16 96 SER A O 1
ATOM 760 N N . LYS A 1 97 ? 12.579 -13.792 6.113 1.00 48.97 97 LYS A N 1
ATOM 761 C CA . LYS A 1 97 ? 12.298 -13.652 7.561 1.00 48.97 97 LYS A CA 1
ATOM 762 C C . LYS A 1 97 ? 11.040 -12.805 7.810 1.00 48.97 97 LYS A C 1
ATOM 764 O O . LYS A 1 97 ? 10.407 -12.953 8.855 1.00 48.97 97 LYS A O 1
ATOM 769 N N . TRP A 1 98 ? 10.673 -11.974 6.830 1.00 51.38 98 TRP A N 1
ATOM 770 C CA . TRP A 1 98 ? 9.586 -10.989 6.842 1.00 51.38 98 TRP A CA 1
ATOM 771 C C . TRP A 1 98 ? 8.175 -11.585 6.996 1.00 51.38 98 TRP A C 1
ATOM 773 O O . TRP A 1 98 ? 7.301 -10.958 7.597 1.00 51.38 98 TRP A O 1
ATOM 783 N N . PHE A 1 99 ? 7.978 -12.821 6.524 1.00 58.69 99 PHE A N 1
ATOM 784 C CA . PHE A 1 99 ? 6.679 -13.507 6.497 1.00 58.69 99 PHE A CA 1
ATOM 785 C C . PHE A 1 99 ? 6.441 -14.429 7.694 1.00 58.69 99 PHE A C 1
ATOM 787 O O . PHE A 1 99 ? 5.497 -15.215 7.713 1.00 58.69 99 PHE A O 1
ATOM 794 N N . LYS A 1 100 ? 7.250 -14.303 8.755 1.00 61.59 100 LYS A N 1
ATOM 795 C CA . LYS A 1 100 ? 6.837 -14.813 10.064 1.00 61.59 100 LYS A CA 1
ATOM 796 C C . LYS A 1 100 ? 5.619 -14.002 10.508 1.00 61.59 100 LYS A C 1
ATOM 798 O O . LYS A 1 100 ? 5.773 -12.853 10.926 1.00 61.59 100 LYS A O 1
ATOM 803 N N . THR A 1 101 ? 4.441 -14.614 10.400 1.00 61.81 101 THR A N 1
ATOM 804 C CA . THR A 1 101 ? 3.094 -14.077 10.684 1.00 61.81 101 THR A CA 1
ATOM 805 C C . THR A 1 101 ? 3.050 -13.120 11.873 1.00 61.81 101 THR A C 1
ATOM 807 O O . THR A 1 101 ? 2.595 -11.989 11.730 1.00 61.81 101 THR A O 1
ATOM 810 N N . LYS A 1 102 ? 3.654 -13.499 13.009 1.00 63.62 102 LYS A N 1
ATOM 811 C CA . LYS A 1 102 ? 3.725 -12.653 14.217 1.00 63.62 102 LYS A CA 1
ATOM 812 C C . LYS A 1 102 ? 4.296 -11.251 13.968 1.00 63.62 102 LYS A C 1
ATOM 814 O O . LYS A 1 102 ? 3.781 -10.282 14.512 1.00 63.62 102 LYS A O 1
ATOM 819 N N . SER A 1 103 ? 5.335 -11.134 13.139 1.00 80.88 103 SER A N 1
ATOM 820 C CA . SER A 1 103 ? 5.959 -9.840 12.838 1.00 80.88 103 SER A CA 1
ATOM 821 C C . SER A 1 103 ? 5.097 -8.983 11.906 1.00 80.88 103 SER A C 1
ATOM 823 O O . SER A 1 103 ? 5.052 -7.767 12.063 1.00 80.88 103 SER A O 1
ATOM 825 N N . LEU A 1 104 ? 4.374 -9.607 10.969 1.00 84.94 104 LEU A N 1
ATOM 826 C CA . LEU A 1 104 ? 3.448 -8.905 10.084 1.00 84.94 104 LEU A CA 1
ATOM 827 C C . LEU A 1 104 ? 2.236 -8.382 10.864 1.00 84.94 104 LEU A C 1
ATOM 829 O O . LEU A 1 104 ? 1.870 -7.223 10.696 1.00 84.94 104 LEU A O 1
ATOM 833 N N . HIS A 1 105 ? 1.659 -9.187 11.761 1.00 90.00 105 HIS A N 1
ATOM 834 C CA . HIS A 1 105 ? 0.525 -8.770 12.592 1.00 90.00 105 HIS A CA 1
ATOM 835 C C . HIS A 1 105 ? 0.850 -7.537 13.439 1.00 90.00 105 HIS A C 1
ATOM 837 O O . HIS A 1 105 ? 0.037 -6.622 13.527 1.00 90.00 105 HIS A O 1
ATOM 843 N N . GLU A 1 106 ? 2.045 -7.478 14.033 1.00 90.06 106 GLU A N 1
ATOM 844 C CA . GLU A 1 106 ? 2.461 -6.327 14.835 1.00 90.06 106 GLU A CA 1
ATOM 845 C C . GLU A 1 106 ? 2.605 -5.050 13.998 1.00 90.06 106 GLU A C 1
ATOM 847 O O . GLU A 1 106 ? 2.084 -4.007 14.390 1.00 90.06 106 GLU A O 1
ATOM 852 N N . ARG A 1 107 ? 3.237 -5.134 12.821 1.00 89.50 107 ARG A N 1
ATOM 853 C CA . ARG A 1 107 ? 3.354 -3.994 11.894 1.00 89.50 107 ARG A CA 1
ATOM 854 C C . ARG A 1 107 ? 1.983 -3.513 11.420 1.00 89.50 107 ARG A C 1
ATOM 856 O O . ARG A 1 107 ? 1.668 -2.330 11.496 1.00 89.50 107 ARG A O 1
ATOM 863 N N . MET A 1 108 ? 1.115 -4.441 11.017 1.00 94.12 108 MET A N 1
ATOM 864 C CA . MET A 1 108 ? -0.243 -4.114 10.576 1.00 94.12 108 MET A CA 1
ATOM 865 C C . MET A 1 108 ? -1.088 -3.518 11.708 1.00 94.12 108 MET A C 1
ATOM 867 O O . MET A 1 108 ? -1.874 -2.606 11.462 1.00 94.12 108 MET A O 1
ATOM 871 N N . ARG A 1 109 ? -0.891 -3.960 12.956 1.00 95.38 109 ARG A N 1
ATOM 872 C CA . ARG A 1 109 ? -1.517 -3.343 14.133 1.00 95.38 109 ARG A CA 1
ATOM 873 C C . ARG A 1 109 ? -1.103 -1.879 14.286 1.00 95.38 109 ARG A C 1
ATOM 875 O O . ARG A 1 109 ? -1.986 -1.038 14.415 1.00 95.38 109 ARG A O 1
ATOM 882 N N . ARG A 1 110 ? 0.196 -1.567 14.193 1.00 94.69 110 ARG A N 1
ATOM 883 C CA . ARG A 1 110 ? 0.707 -0.185 14.295 1.00 94.69 110 ARG A CA 1
ATOM 884 C C . ARG A 1 110 ? 0.108 0.724 13.223 1.00 94.69 110 ARG A C 1
ATOM 886 O O . ARG A 1 110 ? -0.375 1.806 13.543 1.00 94.69 110 ARG A O 1
ATOM 893 N N . VAL A 1 111 ? 0.058 0.265 11.969 1.00 96.50 111 VAL A N 1
ATOM 894 C CA . VAL A 1 111 ? -0.584 1.029 10.883 1.00 96.50 111 VAL A CA 1
ATOM 895 C C . VAL A 1 111 ? -2.073 1.236 11.161 1.00 96.50 111 VAL A C 1
ATOM 897 O O . VAL A 1 111 ? -2.583 2.341 11.001 1.00 96.50 111 VAL A O 1
ATOM 900 N N . ALA A 1 112 ? -2.791 0.199 11.599 1.00 97.81 112 ALA A N 1
ATOM 901 C CA . ALA A 1 112 ? -4.211 0.328 11.911 1.00 97.81 112 ALA A CA 1
ATOM 902 C C . ALA A 1 112 ? -4.463 1.374 13.011 1.00 97.81 112 ALA A C 1
ATOM 904 O O . ALA A 1 112 ? -5.325 2.237 12.844 1.00 97.81 112 ALA A O 1
ATOM 905 N N . GLU A 1 113 ? -3.683 1.335 14.092 1.00 97.19 113 GLU A N 1
ATOM 906 C CA . GLU A 1 113 ? -3.773 2.271 15.217 1.00 97.19 113 GLU A CA 1
ATOM 907 C C . GLU A 1 113 ? -3.507 3.719 14.782 1.00 97.19 113 GLU A C 1
ATOM 909 O O . GLU A 1 113 ? -4.326 4.596 15.072 1.00 97.19 113 GLU A O 1
ATOM 914 N N . SER A 1 114 ? -2.444 3.963 14.005 1.00 97.44 114 SER A N 1
ATOM 915 C CA . SER A 1 114 ? -2.097 5.295 13.478 1.00 97.44 114 SER A CA 1
ATOM 916 C C . SER A 1 114 ? -3.186 5.907 12.591 1.00 97.44 114 SER A C 1
ATOM 918 O O . SER A 1 114 ? -3.301 7.127 12.500 1.00 97.44 114 SER A O 1
ATOM 920 N N . HIS A 1 115 ? -4.017 5.072 11.962 1.00 97.56 115 HIS A N 1
ATOM 921 C CA . HIS A 1 115 ? -5.106 5.498 11.075 1.00 97.56 115 HIS A CA 1
ATOM 922 C C . HIS A 1 115 ? -6.499 5.387 11.715 1.00 97.56 115 HIS A C 1
ATOM 924 O O . HIS A 1 115 ? -7.511 5.529 11.024 1.00 97.56 115 HIS A O 1
ATOM 930 N N . GLY A 1 116 ? -6.584 5.122 13.026 1.00 97.50 116 GLY A N 1
ATOM 931 C CA . GLY A 1 116 ? -7.856 4.989 13.747 1.00 97.50 116 GLY A CA 1
ATOM 932 C C . GLY A 1 116 ? -8.712 3.804 13.279 1.00 97.50 116 GLY A C 1
ATOM 933 O O . GLY A 1 116 ? -9.939 3.817 13.399 1.00 97.50 116 GLY A O 1
ATOM 934 N N . ILE A 1 117 ? -8.084 2.779 12.705 1.00 98.06 117 ILE A N 1
ATOM 935 C CA . ILE A 1 117 ? -8.731 1.560 12.226 1.00 98.06 117 ILE A CA 1
ATOM 936 C C . ILE A 1 117 ? -8.719 0.539 13.364 1.00 98.06 117 ILE A C 1
ATOM 938 O O . ILE A 1 117 ? -7.670 0.186 13.895 1.00 98.06 117 ILE A O 1
ATOM 942 N N . LYS A 1 118 ? -9.893 0.003 13.721 1.00 97.06 118 LYS A N 1
ATOM 943 C CA . LYS A 1 118 ? -9.976 -1.118 14.667 1.00 97.06 118 LYS A CA 1
ATOM 944 C C . LYS A 1 118 ? -9.238 -2.323 14.084 1.00 97.06 118 LYS A C 1
ATOM 946 O O . LYS A 1 118 ? -9.690 -2.869 13.074 1.00 97.06 118 LYS A O 1
ATOM 951 N N . PHE A 1 119 ? -8.152 -2.738 14.732 1.00 96.31 119 PHE A N 1
ATOM 952 C CA . PHE A 1 119 ? -7.372 -3.903 14.332 1.00 96.31 119 PHE A CA 1
ATOM 953 C C . PHE A 1 119 ? -8.053 -5.208 14.757 1.00 96.31 119 PHE A C 1
ATOM 955 O O . PHE A 1 119 ? -8.501 -5.356 15.896 1.00 96.31 119 PHE A O 1
ATOM 962 N N . VAL A 1 120 ? -8.102 -6.156 13.828 1.00 94.56 120 VAL A N 1
ATOM 963 C CA . VAL A 1 120 ? -8.467 -7.552 14.052 1.00 94.56 120 VAL A CA 1
ATOM 964 C C . VAL A 1 120 ? -7.390 -8.383 13.370 1.00 94.56 120 VAL A C 1
ATOM 966 O O . VAL A 1 120 ? -7.093 -8.167 12.194 1.00 94.56 120 VAL A O 1
ATOM 969 N N . GLU A 1 121 ? -6.767 -9.285 14.122 1.00 91.38 121 GLU A N 1
ATOM 970 C CA . GLU A 1 121 ? -5.761 -10.189 13.573 1.00 91.38 121 GLU A CA 1
ATOM 971 C C . GLU A 1 121 ? -6.421 -11.146 12.570 1.00 91.38 121 GLU A C 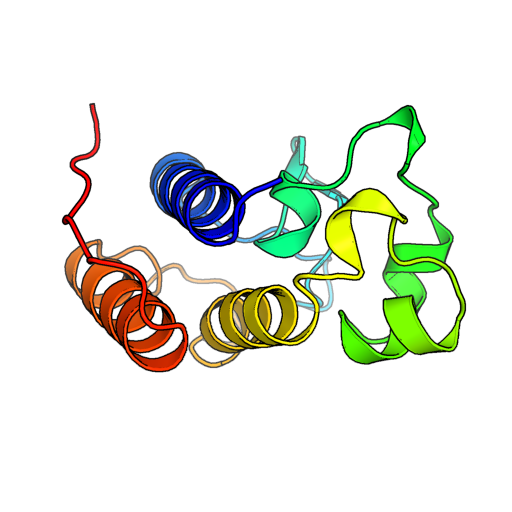1
ATOM 973 O O . GLU A 1 121 ? -7.525 -11.628 12.815 1.00 91.38 121 GLU A O 1
ATOM 978 N N . MET A 1 122 ? -5.781 -11.359 11.418 1.00 88.38 122 MET A N 1
ATOM 979 C CA . MET A 1 122 ? -6.288 -12.243 10.369 1.00 88.38 122 MET A CA 1
ATOM 980 C C . MET A 1 122 ? -5.523 -13.562 10.419 1.00 88.38 122 MET A C 1
ATOM 982 O O . MET A 1 122 ? -4.298 -13.549 10.510 1.00 88.38 122 MET A O 1
ATOM 986 N N . GLU A 1 123 ? -6.235 -14.681 10.326 1.00 81.62 123 GLU A N 1
ATOM 987 C CA . GLU A 1 123 ? -5.632 -16.010 10.210 1.00 81.62 123 GLU A CA 1
ATOM 988 C C . GLU A 1 123 ? -5.528 -16.413 8.734 1.00 81.62 123 GLU A C 1
ATOM 990 O O . GLU A 1 123 ? -6.390 -16.063 7.925 1.00 81.62 123 GLU A O 1
ATOM 995 N N . LEU A 1 124 ? -4.454 -17.126 8.382 1.00 66.06 124 LEU A N 1
ATOM 996 C CA . LEU A 1 124 ? -4.347 -17.787 7.081 1.00 66.06 124 LEU A CA 1
ATOM 997 C C . LEU A 1 124 ? -5.355 -18.941 7.057 1.00 66.06 124 LEU A C 1
ATOM 999 O O . LEU A 1 124 ? -5.349 -19.764 7.972 1.00 66.06 124 LEU A O 1
ATOM 1003 N N . VAL A 1 125 ? -6.215 -18.967 6.038 1.00 55.25 125 VAL A N 1
ATOM 1004 C CA . VAL A 1 125 ? -7.156 -20.072 5.791 1.00 55.25 125 VAL A CA 1
ATOM 1005 C C . VAL A 1 125 ? -6.437 -21.220 5.094 1.00 55.25 125 VAL A C 1
ATOM 1007 O O . VAL A 1 125 ? -5.621 -20.925 4.191 1.00 55.25 125 VAL A O 1
#

Sequence (125 aa):
MKASTVFYKVYAHLLEQGKQAINDNGKCLYRGPDGTKCAVGALIRDREYDPEMENSGGVGGLKREGLLPERLKPHYELLKDLQDEHDENIDRRGDSKWFKTKSLHERMRRVAESHGIKFVEMELV

Radius of gyration: 13.74 Å; chains: 1; bounding box: 33×34×32 Å

pLDDT: mean 88.87, std 13.61, range [48.97, 98.38]

=== Feature glossary ===
A reading guide for the features in this record.

Start from the sequence.

  · Sequence gives the chain of amino acids in standard one-letter code (A=alanine, C=cysteine, …, Y=tyrosine), read N→C. It is the only feature that is directly encoded by the gene; all structural features are derived from the folded form of this sequence.

Fold it, and you get atomic coordinates and the backbone conformation that goes with them.

  · The mmCIF table is the protein's shape written out atom by atom. For each backbone N, Cα, C, and carbonyl O, it records an (x, y, z) coordinate triple in Å plus the residue type, chain letter, and residue number.

  · Backbone dihedral angles. Every residue except chain termini has a φ (preceding-C → N → Cα → C) and a ψ (N → Cα → C → next-N). They are reported in degrees following the IUPAC sign convention. Secondary structure is essentially a statement about which (φ, ψ) basin each residue occupies.

  · DSSP 8-state secondary structure assigns each residue one of H (α-helix), G (3₁₀-helix), I (π-helix), E (extended β-strand), B (isolated β-bridge), T (hydrogen-bonded turn), S (bend), or '-' (coil). The assignment is computed from backbone hydrogen-bond geometry via the Kabsch–Sander algorithm.

  · P-SEA three-state annotation labels each residue as helix, strand, or coil based purely on the geometry of the Cα trace. It serves as a fallback when the full backbone (and thus DSSP) is unavailable.

Summarize the fold with a handful of shape descriptors and a per-residue structural alphabet.

  · Radius of gyration (Rg) is the root-mean-square distance of Cα atoms from their centroid — a single number for overall size and compactness. A globular domain of N residues has Rg ≈ 2.2·N^0.38 Å; an extended or disordered chain has a much larger Rg. The Cα contact count is the number of residue pairs whose Cα atoms are within 8 Å and are more than four positions apart in sequence — a standard proxy for tertiary packing density. The bounding box is the smallest axis-aligned box enclosing all Cα atoms.

  · Foldseek's 3Di representation compresses backbone geometry into a per-residue letter drawn from a learned twenty-state alphabet. It captures the tertiary interaction pattern around each residue — which residues are packed against it in space, regardless of where they are in sequence.

  · Accessible surface area quantifies burial. A residue with SASA near zero is packed into the hydrophobic core; one with SASA >100 Å² sits on the surface. Computed here via the Shrake–Rupley numerical algorithm with a 1.4 Å probe.

Ask how reliable the model is.

  · For AlphaFold models, the B-factor field carries pLDDT — the model's own estimate of local accuracy on a 0–100 scale. Regions with pLDDT<50 should be treated as essentially unmodeled; they often correspond to intrinsically disordered segments.

  · For experimental (PDB) structures, the B-factor (temperature factor) quantifies the positional spread of each atom in the crystal — a combination of thermal vibration and static disorder — in units of Å². High B-factors mark flexible loops or poorly resolved regions; low B-factors mark the rigid, well-ordered core.

  · PAE(i, j) answers: if I align the predicted and true structures on residue i, how far off (in Å) do I expect residue j to be? A block-diagonal PAE matrix with low values on the blocks and high values off-diagonal is the signature of a multi-domain protein with confidently predicted domains but uncertain inter-domain orientation.

Place it in context: what it resembles, what it is annotated as, and how it looks.

  · Structural nearest neighbors (via Foldseek easy-search vs the PDB). Reported per hit: target PDB id, E-value, and alignment TM-score. A TM-score above ~0.5 is the conventional threshold for 'same fold'.

  · Functional annotations link the protein to curated databases. InterPro entries identify conserved domains and families by matching the sequence against member-database signatures (Pfam, PROSITE, CDD, …). Gene Ontology (GO) terms describe molecular function, biological process, and cellular component in a controlled vocabulary. CATH places the structure in a hierarchical fold classification (Class/Architecture/Topology/Homologous-superfamily). The organism is the source species.

  · Plot images: a contact map (which residues are close in 3D, as an N×N binary image), a Ramachandran scatter (backbone torsion angles, revealing secondary-structure composition at a glance), and — for AlphaFold structures — a PAE heatmap (pairwise prediction confidence).

  · Structure images are PyMOL renders from six orthogonal camera directions. Cartoon representation draws helices as coils and strands as arrows; sticks shows the backbone as bonds; surface shows the solvent-excluded envelope. Rainbow coloring maps sequence position to hue (blue→red, N→C); chain coloring assigns a distinct color per polypeptide.